Protein AF-A0A6B2DUY0-F1 (afdb_monomer)

Structure (mmCIF, N/CA/C/O backbone):
data_AF-A0A6B2DUY0-F1
#
_entry.id   AF-A0A6B2DUY0-F1
#
loop_
_atom_site.group_PDB
_atom_site.id
_atom_site.type_symbol
_atom_site.label_atom_id
_atom_site.label_alt_id
_atom_site.label_comp_id
_atom_site.label_asym_id
_atom_site.label_entity_id
_atom_site.label_seq_id
_atom_site.pdbx_PDB_ins_code
_atom_site.Cartn_x
_atom_site.Cartn_y
_atom_site.Cartn_z
_atom_site.occupancy
_atom_site.B_iso_or_equiv
_atom_site.auth_seq_id
_atom_site.auth_comp_id
_atom_site.auth_asym_id
_atom_site.auth_atom_id
_atom_site.pdbx_PD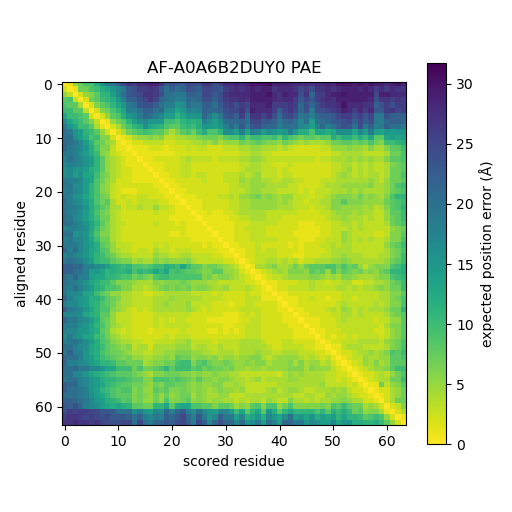B_model_num
ATOM 1 N N . MET A 1 1 ? -31.303 -6.543 32.291 1.00 43.53 1 MET A N 1
ATOM 2 C CA . MET A 1 1 ? -30.455 -5.724 31.399 1.00 43.53 1 MET A CA 1
ATOM 3 C C . MET A 1 1 ? -29.442 -6.663 30.759 1.00 43.53 1 MET A C 1
ATOM 5 O O . MET A 1 1 ? -28.435 -6.968 31.381 1.00 43.53 1 MET A O 1
ATOM 9 N N . SER A 1 2 ? -29.756 -7.224 29.590 1.00 52.12 2 SER A N 1
ATOM 10 C CA . SER A 1 2 ? -28.871 -8.165 28.891 1.00 52.12 2 SER A CA 1
ATOM 11 C C . SER A 1 2 ? -27.883 -7.363 28.053 1.00 52.12 2 SER A C 1
ATOM 13 O O . SER A 1 2 ? -28.240 -6.859 26.994 1.00 52.12 2 SER A O 1
ATOM 15 N N . GLN A 1 3 ? -26.669 -7.170 28.564 1.00 48.47 3 GLN A N 1
ATOM 16 C CA . GLN A 1 3 ? -25.589 -6.568 27.789 1.00 48.47 3 GLN A CA 1
ATOM 17 C C . GLN A 1 3 ? -24.952 -7.677 26.957 1.00 48.47 3 GLN A C 1
ATOM 19 O O . GLN A 1 3 ? -24.135 -8.451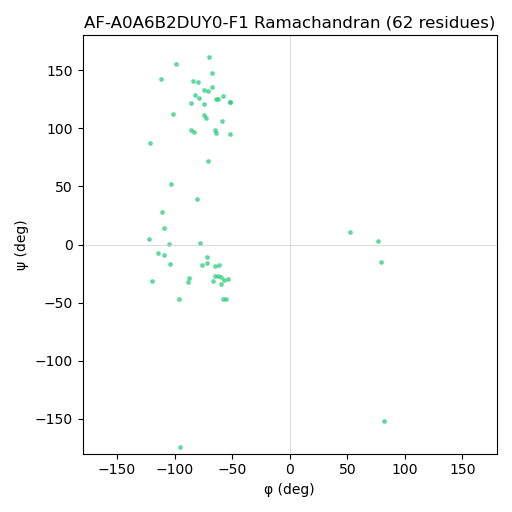 27.448 1.00 48.47 3 GLN A O 1
ATOM 24 N N . SER A 1 4 ? -25.378 -7.778 25.701 1.00 52.72 4 SER A N 1
ATOM 25 C CA . SER A 1 4 ? -24.650 -8.507 24.672 1.00 52.72 4 SER A CA 1
ATOM 26 C C . SER A 1 4 ? -23.316 -7.795 24.473 1.00 52.72 4 SER A C 1
ATOM 28 O O . SER A 1 4 ? -23.238 -6.797 23.761 1.00 52.72 4 SER A O 1
ATOM 30 N N . SER A 1 5 ? -2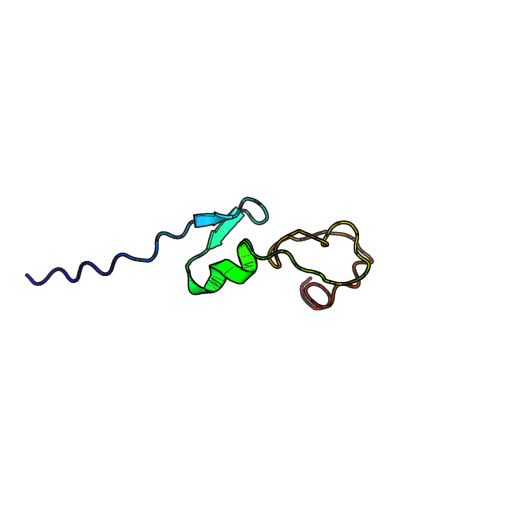2.265 -8.270 25.137 1.00 56.50 5 SER A N 1
ATOM 31 C CA . SER A 1 5 ? -20.890 -7.892 24.826 1.00 56.50 5 SER A CA 1
ATOM 32 C C . SER A 1 5 ? -20.514 -8.530 23.491 1.00 56.50 5 SER A C 1
ATOM 34 O O . SER A 1 5 ? -19.754 -9.489 23.430 1.00 56.50 5 SER A O 1
ATOM 36 N N . THR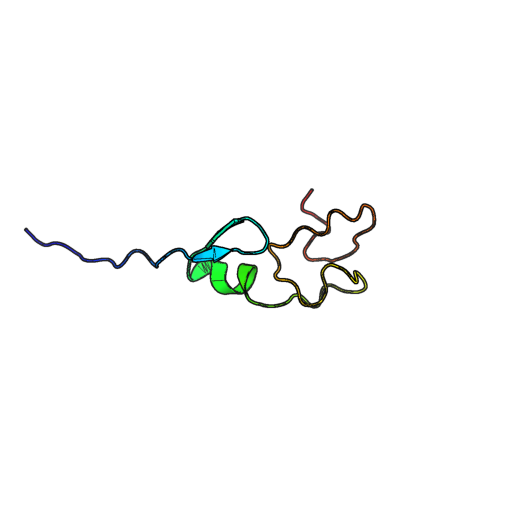 A 1 6 ? -21.074 -8.019 22.396 1.00 54.50 6 THR A N 1
ATOM 37 C CA . THR A 1 6 ? -20.420 -8.139 21.099 1.00 54.50 6 THR A CA 1
ATOM 38 C C . THR A 1 6 ? -19.145 -7.329 21.228 1.00 54.50 6 THR A C 1
ATOM 40 O O . THR A 1 6 ? -19.186 -6.100 21.168 1.00 54.50 6 THR A O 1
ATOM 43 N N . SER A 1 7 ? -18.032 -8.012 21.491 1.00 56.09 7 SER A N 1
ATOM 44 C CA . SER A 1 7 ? -16.696 -7.484 21.255 1.00 56.09 7 SER A CA 1
ATOM 45 C C . SER A 1 7 ? -16.685 -6.997 19.813 1.00 56.09 7 SER A C 1
ATOM 47 O O . SER A 1 7 ? -16.556 -7.799 18.887 1.00 56.09 7 SER A O 1
ATOM 49 N N . ALA A 1 8 ? -16.945 -5.703 19.610 1.00 60.44 8 ALA A N 1
ATOM 50 C CA . ALA A 1 8 ? -16.740 -5.085 18.319 1.00 60.44 8 ALA A CA 1
ATOM 51 C C . ALA A 1 8 ? -15.303 -5.451 17.945 1.00 60.44 8 ALA A C 1
ATOM 53 O O . ALA A 1 8 ? -14.420 -5.215 18.775 1.00 60.44 8 ALA A O 1
ATOM 54 N N . PRO A 1 9 ? -15.070 -6.114 16.801 1.00 62.78 9 PRO A N 1
ATOM 55 C CA . PRO A 1 9 ? -13.729 -6.533 16.455 1.00 62.78 9 PRO A CA 1
ATOM 56 C C . PRO A 1 9 ? -12.817 -5.318 16.557 1.00 62.78 9 PRO A C 1
ATOM 58 O O . PRO A 1 9 ? -13.118 -4.279 15.961 1.00 62.78 9 PRO A O 1
ATOM 61 N N . GLU A 1 10 ? -11.779 -5.420 17.387 1.00 70.44 10 GLU A N 1
ATOM 62 C CA . GLU A 1 10 ? -10.877 -4.306 17.640 1.00 70.44 10 GLU A CA 1
ATOM 63 C C . GLU A 1 10 ? -10.273 -3.886 16.305 1.00 70.44 10 GLU A C 1
ATOM 65 O O . GLU A 1 10 ? -9.476 -4.607 15.707 1.00 70.44 10 GLU A O 1
ATOM 70 N N . ARG A 1 11 ? -10.734 -2.746 15.779 1.00 83.38 11 ARG A N 1
ATOM 71 C CA . ARG A 1 11 ? -10.281 -2.276 14.476 1.00 83.38 11 ARG A CA 1
ATOM 72 C C . ARG A 1 11 ? -8.868 -1.734 14.634 1.00 83.38 11 ARG A C 1
ATOM 74 O O . ARG A 1 11 ? -8.674 -0.698 15.278 1.00 83.38 11 ARG A O 1
ATOM 81 N N . LEU A 1 12 ? -7.897 -2.428 14.054 1.00 87.06 12 LEU A N 1
ATOM 82 C CA . LEU A 1 12 ? -6.482 -2.091 14.155 1.00 87.06 12 LEU A CA 1
ATOM 83 C C . LEU A 1 12 ? -6.138 -0.956 13.184 1.00 87.06 12 LEU A C 1
ATOM 85 O O . LEU A 1 12 ? -6.629 -0.954 12.056 1.00 87.06 12 LEU A O 1
ATOM 89 N N . PRO A 1 13 ? -5.303 0.020 13.575 1.00 91.69 13 PRO A N 1
ATOM 90 C CA . PRO A 1 13 ? -4.839 1.045 12.649 1.00 91.69 13 PRO A CA 1
ATOM 91 C C . PRO A 1 13 ? -3.860 0.444 11.631 1.00 91.69 13 PRO A C 1
ATOM 93 O O . PRO A 1 13 ? -2.918 -0.266 11.989 1.00 91.69 13 PRO A O 1
ATOM 96 N N . CYS A 1 14 ? -4.056 0.742 10.351 1.00 92.25 14 CYS A N 1
ATOM 97 C CA . CYS A 1 14 ? -3.136 0.343 9.297 1.00 92.25 14 CYS A CA 1
ATOM 98 C C . CYS A 1 14 ? -1.953 1.308 9.204 1.00 92.25 14 CYS A C 1
ATOM 100 O O . CYS A 1 14 ? -2.138 2.510 9.039 1.00 92.25 14 CYS A O 1
ATOM 102 N N . LEU A 1 15 ? -0.730 0.776 9.209 1.00 90.38 15 LEU A N 1
ATOM 103 C CA . LEU A 1 15 ? 0.489 1.582 9.073 1.00 90.38 15 LEU A CA 1
ATOM 104 C C . LEU A 1 15 ? 0.698 2.145 7.657 1.00 90.38 15 LEU A C 1
ATOM 106 O O . LEU A 1 15 ? 1.514 3.042 7.478 1.00 90.38 15 LEU A O 1
ATOM 110 N N . TYR A 1 16 ? -0.013 1.616 6.657 1.00 90.25 16 TYR A N 1
ATOM 111 C CA . TYR A 1 16 ? 0.166 1.996 5.255 1.00 90.25 16 TYR A CA 1
ATOM 112 C C . TYR A 1 16 ? -0.824 3.061 4.788 1.00 90.25 16 TYR A C 1
ATOM 114 O O . TYR A 1 16 ? -0.407 4.030 4.163 1.00 90.25 16 TYR A O 1
ATOM 122 N N . CYS A 1 17 ? -2.115 2.899 5.089 1.00 90.31 17 CYS A N 1
ATOM 123 C CA . CYS A 1 17 ? -3.152 3.856 4.687 1.00 90.31 17 CYS A CA 1
ATOM 124 C C . CYS A 1 17 ? -3.729 4.678 5.849 1.00 90.31 17 CYS A C 1
ATOM 126 O O . CYS A 1 17 ? -4.495 5.601 5.605 1.00 90.31 17 CYS A O 1
ATOM 128 N N . GLY A 1 18 ? -3.403 4.355 7.105 1.00 90.19 18 GLY A N 1
ATOM 129 C CA . GLY A 1 18 ? -3.939 5.036 8.291 1.00 90.19 18 GLY A CA 1
ATOM 130 C C . GLY A 1 18 ? -5.349 4.601 8.710 1.00 90.19 18 GLY A C 1
ATOM 131 O O . GLY A 1 18 ? -5.749 4.858 9.845 1.00 90.19 18 GLY A O 1
ATOM 132 N N . GLU A 1 19 ? -6.083 3.900 7.844 1.00 90.75 19 GLU A N 1
ATOM 133 C CA . GLU A 1 19 ? -7.442 3.429 8.128 1.00 90.75 19 GLU A CA 1
ATOM 134 C C . GLU A 1 19 ? -7.465 2.348 9.213 1.00 90.75 19 GLU A C 1
ATOM 136 O O . GLU A 1 19 ? -6.554 1.520 9.318 1.00 90.75 19 GLU A O 1
ATOM 141 N N . ARG A 1 20 ? -8.543 2.319 10.002 1.00 91.19 20 ARG A N 1
ATOM 142 C CA . ARG A 1 20 ? -8.786 1.239 10.963 1.00 91.19 20 ARG A CA 1
ATOM 143 C C . ARG A 1 20 ? -9.493 0.070 10.280 1.00 91.19 20 ARG A C 1
ATOM 145 O O . ARG A 1 20 ? -10.603 0.249 9.789 1.00 91.19 20 ARG A O 1
ATOM 152 N N . TYR A 1 21 ? -8.896 -1.117 10.318 1.00 89.75 21 TYR A N 1
ATOM 153 C CA . TYR A 1 21 ? -9.418 -2.321 9.669 1.00 89.75 21 TYR A CA 1
ATOM 154 C C . TYR A 1 21 ? -9.869 -3.369 10.686 1.00 89.75 21 TYR A C 1
ATOM 156 O O . TYR A 1 21 ? -9.265 -3.527 11.747 1.00 89.75 21 TYR A O 1
ATOM 164 N N . GLY A 1 22 ? -10.967 -4.055 10.372 1.00 89.50 22 GLY A N 1
ATOM 165 C CA . GLY A 1 22 ? -11.479 -5.184 11.148 1.00 89.50 22 GLY A CA 1
ATOM 166 C C . GLY A 1 22 ? -11.002 -6.538 10.604 1.00 89.50 22 GLY A C 1
ATOM 167 O O . GLY A 1 22 ? -10.209 -6.579 9.665 1.00 89.50 22 GLY A O 1
ATOM 168 N N . PRO A 1 23 ? -11.503 -7.656 11.156 1.00 88.69 23 PRO A 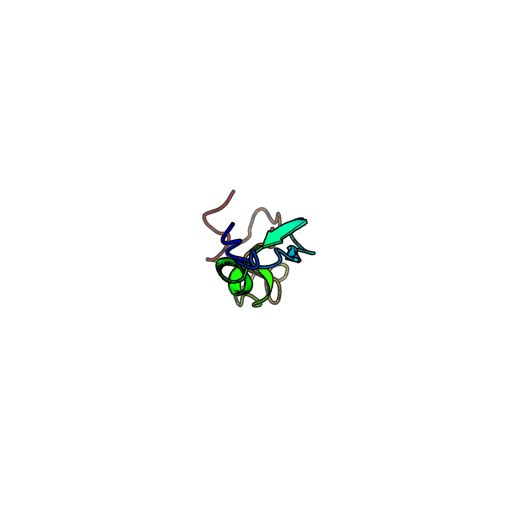N 1
ATOM 169 C CA . PRO A 1 23 ? -11.190 -9.008 10.701 1.00 88.69 23 PRO A CA 1
ATOM 170 C C . PRO A 1 23 ? -11.590 -9.239 9.241 1.00 88.69 23 PRO A C 1
ATOM 172 O O . PRO A 1 23 ? -10.869 -9.931 8.530 1.00 88.69 23 PRO A O 1
ATOM 175 N N . ASP A 1 24 ? -12.675 -8.615 8.777 1.00 88.25 24 ASP A N 1
ATOM 176 C CA . ASP A 1 24 ? -13.133 -8.711 7.385 1.00 88.25 24 ASP A CA 1
ATOM 177 C C . ASP A 1 24 ? -12.139 -8.083 6.392 1.00 88.25 24 ASP A C 1
ATOM 179 O O . ASP A 1 24 ? -12.030 -8.512 5.247 1.00 88.25 24 ASP A O 1
ATOM 183 N N . ASP A 1 25 ? -11.363 -7.100 6.852 1.00 89.94 25 ASP A N 1
ATOM 184 C CA . ASP A 1 25 ? -10.383 -6.362 6.056 1.00 89.94 25 ASP A CA 1
ATOM 185 C C . ASP A 1 25 ? -8.936 -6.781 6.361 1.00 89.94 25 ASP A C 1
ATOM 187 O O . ASP A 1 25 ? -8.001 -6.248 5.761 1.00 89.94 25 ASP A O 1
ATOM 191 N N . VAL A 1 26 ? -8.719 -7.738 7.274 1.00 90.38 26 VAL A N 1
ATOM 192 C CA . VAL A 1 26 ? -7.376 -8.096 7.761 1.00 90.38 26 VAL A CA 1
ATOM 193 C C . VAL A 1 26 ? -6.457 -8.456 6.595 1.00 90.38 26 VAL A C 1
ATOM 195 O O . VAL A 1 26 ? -5.384 -7.877 6.459 1.00 90.38 26 VAL A O 1
ATOM 198 N N . ALA A 1 27 ? -6.942 -9.290 5.671 1.00 90.62 27 ALA A N 1
ATOM 199 C CA . ALA A 1 27 ? -6.205 -9.720 4.490 1.00 90.62 27 ALA A CA 1
ATOM 200 C C . ALA A 1 27 ? -5.759 -8.527 3.634 1.00 90.62 27 ALA A C 1
ATOM 202 O O . ALA A 1 27 ? -4.587 -8.389 3.291 1.00 90.62 27 ALA A O 1
ATOM 203 N N . ARG A 1 28 ? -6.669 -7.580 3.380 1.00 90.38 28 ARG A N 1
ATOM 204 C CA . ARG A 1 28 ? -6.393 -6.384 2.574 1.00 90.38 28 ARG A CA 1
ATOM 205 C C . ARG A 1 28 ? -5.320 -5.482 3.194 1.00 90.38 28 ARG A C 1
ATOM 207 O O . ARG A 1 28 ? -4.657 -4.747 2.461 1.00 90.38 28 ARG A O 1
ATOM 214 N N . HIS A 1 29 ? -5.165 -5.521 4.517 1.00 93.00 29 HIS A N 1
ATOM 215 C CA . HIS A 1 29 ? -4.262 -4.659 5.280 1.00 93.00 29 HIS A CA 1
ATOM 216 C C . HIS A 1 29 ? -2.977 -5.352 5.762 1.00 93.00 29 HIS A C 1
ATOM 218 O O . HIS A 1 29 ? -2.019 -4.650 6.100 1.00 93.00 29 HIS A O 1
ATOM 224 N N . THR A 1 30 ? -2.922 -6.687 5.777 1.00 91.31 30 THR A N 1
ATOM 225 C CA . THR A 1 30 ? -1.759 -7.452 6.257 1.00 91.31 30 THR A CA 1
ATOM 226 C C . THR A 1 30 ? -1.139 -8.359 5.207 1.00 91.31 30 THR A C 1
ATOM 228 O O . THR A 1 30 ? 0.069 -8.584 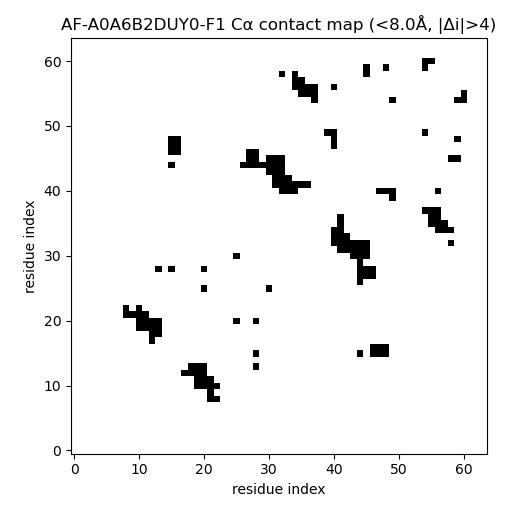5.262 1.00 91.31 30 THR A O 1
ATOM 231 N N . GLU A 1 31 ? -1.922 -8.896 4.268 1.00 92.19 31 GLU A N 1
ATOM 232 C CA . GLU A 1 31 ? -1.381 -9.824 3.279 1.00 92.19 31 GLU A CA 1
ATOM 233 C C . GLU A 1 31 ? -0.644 -9.071 2.171 1.00 92.19 31 GLU A C 1
ATOM 235 O O . GLU A 1 31 ? -1.210 -8.165 1.550 1.00 92.19 31 GLU A O 1
ATOM 240 N N . PRO A 1 32 ? 0.626 -9.425 1.910 1.00 90.12 32 PRO A N 1
ATOM 241 C CA . PRO A 1 32 ? 1.401 -8.790 0.864 1.00 90.12 32 PRO A CA 1
ATOM 242 C C . PRO A 1 32 ? 0.830 -9.136 -0.508 1.00 90.12 32 PRO A C 1
ATOM 244 O O . PRO A 1 32 ? 0.576 -10.299 -0.820 1.00 90.12 32 PRO A O 1
ATOM 247 N N . VAL A 1 33 ? 0.708 -8.131 -1.371 1.00 86.81 33 VAL A N 1
ATOM 248 C CA . VAL A 1 33 ? 0.333 -8.351 -2.763 1.00 86.81 33 VAL A CA 1
ATOM 249 C C . VAL A 1 33 ? 1.554 -8.713 -3.600 1.00 86.81 33 VAL A C 1
ATOM 251 O O . VAL A 1 33 ? 2.637 -8.134 -3.474 1.00 86.81 33 VAL A O 1
ATOM 254 N N . ALA A 1 34 ? 1.349 -9.658 -4.512 1.00 82.50 34 ALA A N 1
ATOM 255 C CA . ALA A 1 34 ? 2.288 -10.016 -5.569 1.00 82.50 34 ALA A CA 1
ATOM 256 C C . ALA A 1 34 ? 1.821 -9.412 -6.905 1.00 82.50 34 ALA A C 1
ATOM 258 O O . ALA A 1 34 ? 1.639 -10.117 -7.893 1.00 82.50 34 ALA A O 1
ATOM 259 N N . CYS A 1 35 ? 1.546 -8.104 -6.929 1.00 74.81 35 CYS A N 1
ATOM 260 C CA . CYS A 1 35 ? 0.783 -7.470 -8.010 1.00 74.81 35 CYS A CA 1
ATOM 261 C C . CYS A 1 35 ? 1.586 -7.142 -9.290 1.00 74.81 35 CYS A C 1
ATOM 263 O O . CYS A 1 35 ? 1.361 -6.130 -9.939 1.00 74.81 35 CYS A O 1
ATOM 265 N N . GLY A 1 36 ? 2.504 -8.006 -9.718 1.00 75.50 36 GLY A N 1
ATOM 266 C CA . GLY A 1 36 ? 3.265 -7.793 -10.955 1.00 75.50 36 GLY A CA 1
ATOM 267 C C . GLY A 1 36 ? 4.466 -6.845 -10.779 1.00 75.50 36 GLY A C 1
ATOM 268 O O . GLY A 1 36 ? 5.056 -6.806 -9.701 1.00 75.50 36 GLY A O 1
ATOM 269 N N . PRO A 1 37 ? 4.897 -6.10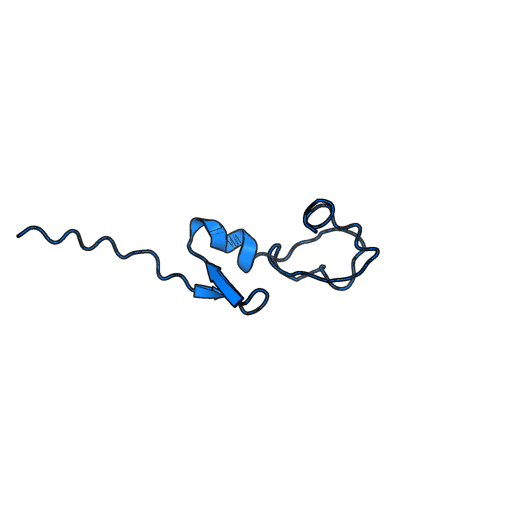8 -11.822 1.00 81.19 37 PRO A N 1
ATOM 270 C CA . PRO A 1 37 ? 6.239 -5.510 -11.890 1.00 81.19 37 PRO A CA 1
ATOM 271 C C . PRO A 1 37 ? 6.435 -4.228 -11.060 1.00 81.19 37 PRO A C 1
ATOM 273 O O . PRO A 1 37 ? 7.512 -3.634 -11.099 1.00 81.19 37 PRO A O 1
ATOM 276 N N . CYS A 1 38 ? 5.425 -3.761 -10.320 1.00 85.00 38 CYS A N 1
ATOM 277 C CA . CYS A 1 38 ? 5.570 -2.560 -9.502 1.00 85.00 38 CYS A CA 1
ATOM 278 C C . CYS A 1 38 ? 6.446 -2.835 -8.269 1.00 85.00 38 CYS A C 1
ATOM 280 O O . CYS A 1 38 ? 6.006 -3.463 -7.303 1.00 85.00 38 CYS A O 1
ATOM 282 N N . ILE A 1 39 ? 7.666 -2.293 -8.268 1.00 83.50 39 ILE A N 1
ATOM 283 C CA . ILE A 1 39 ? 8.634 -2.457 -7.169 1.00 83.50 39 ILE A CA 1
ATOM 284 C C . ILE A 1 39 ? 8.187 -1.814 -5.848 1.00 83.50 39 ILE A C 1
ATOM 286 O O . ILE A 1 39 ? 8.723 -2.143 -4.796 1.00 83.50 39 ILE A O 1
ATOM 290 N N . THR A 1 40 ? 7.224 -0.889 -5.887 1.00 87.38 40 THR A N 1
ATOM 291 C CA . THR A 1 40 ? 6.718 -0.209 -4.686 1.00 87.38 40 THR A CA 1
ATOM 292 C C . THR A 1 40 ? 5.569 -0.980 -4.042 1.00 87.38 40 THR A C 1
ATOM 294 O O . THR A 1 40 ? 5.434 -0.951 -2.823 1.00 87.38 40 THR A O 1
ATOM 297 N N . CYS A 1 41 ? 4.747 -1.675 -4.835 1.00 87.06 41 CYS A N 1
ATOM 298 C CA . CYS A 1 41 ? 3.602 -2.426 -4.319 1.00 87.06 41 CYS A CA 1
ATOM 299 C C . CYS A 1 41 ? 3.960 -3.850 -3.888 1.00 87.06 41 CYS A C 1
ATOM 301 O O . CYS A 1 41 ? 3.291 -4.401 -3.017 1.00 87.06 41 CYS A O 1
ATOM 303 N N . VAL A 1 42 ? 4.981 -4.465 -4.495 1.00 86.50 42 VAL A N 1
ATOM 304 C CA . VAL A 1 42 ? 5.370 -5.839 -4.157 1.00 86.50 42 VAL A CA 1
ATOM 305 C C . VAL A 1 42 ? 5.723 -5.950 -2.671 1.00 86.50 42 VAL A C 1
ATOM 307 O O . VAL A 1 42 ? 6.503 -5.162 -2.132 1.00 86.50 42 VAL A O 1
ATOM 310 N N . GLY A 1 43 ? 5.109 -6.908 -1.978 1.00 87.50 43 GLY A N 1
ATOM 311 C CA . GLY A 1 43 ? 5.333 -7.095 -0.541 1.00 87.50 43 GLY A CA 1
ATOM 312 C C . GLY A 1 43 ? 4.623 -6.075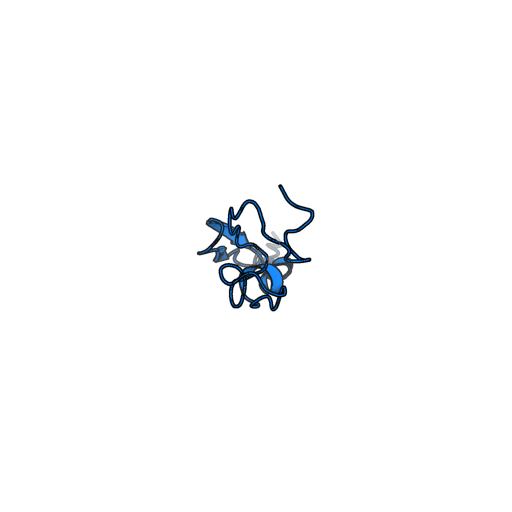 0.360 1.00 87.50 43 GLY A C 1
ATOM 313 O O . GLY A 1 43 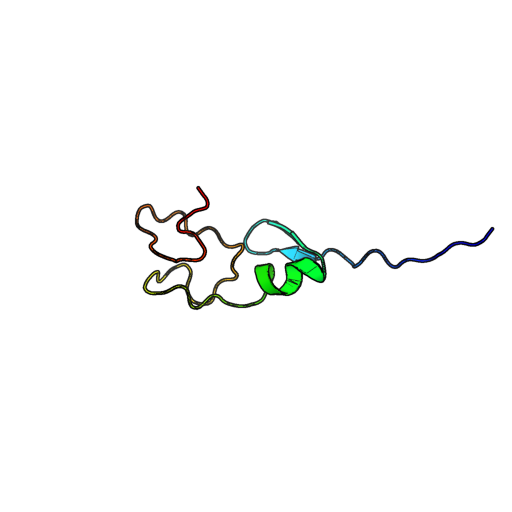? 4.798 -6.120 1.579 1.00 87.50 43 GLY A O 1
ATOM 314 N N . LYS A 1 44 ? 3.830 -5.155 -0.202 1.00 90.81 44 LYS A N 1
ATOM 315 C CA . LYS A 1 44 ? 2.941 -4.253 0.547 1.00 90.81 44 LYS A CA 1
ATOM 316 C C . LYS A 1 44 ? 1.514 -4.793 0.539 1.00 90.81 44 LYS A C 1
ATOM 318 O O . LYS A 1 44 ? 1.175 -5.562 -0.352 1.00 90.81 44 LYS A O 1
ATOM 323 N N . PRO A 1 45 ? 0.674 -4.435 1.518 1.00 92.62 45 PRO A N 1
ATOM 324 C CA . PRO A 1 45 ? -0.717 -4.856 1.507 1.00 92.62 45 PRO A CA 1
ATOM 325 C C . PRO A 1 45 ? -1.517 -4.155 0.413 1.00 92.62 45 PRO A C 1
ATOM 327 O O . PRO A 1 45 ? -1.130 -3.097 -0.085 1.00 92.62 45 PRO A O 1
ATOM 330 N N . ALA A 1 46 ? -2.667 -4.728 0.064 1.00 89.62 46 ALA A N 1
ATOM 331 C CA . ALA A 1 46 ? -3.530 -4.208 -0.994 1.00 89.62 46 ALA A CA 1
ATOM 332 C C . ALA A 1 46 ? -4.010 -2.770 -0.728 1.00 89.62 46 ALA A C 1
ATOM 334 O O . ALA A 1 46 ? -4.230 -2.013 -1.670 1.00 89.62 46 ALA A O 1
ATOM 335 N N . CYS A 1 47 ? -4.123 -2.367 0.541 1.00 90.44 47 CYS A N 1
ATOM 336 C CA . CYS A 1 47 ? -4.491 -1.005 0.928 1.00 90.44 47 CYS A CA 1
ATOM 337 C C . CYS A 1 47 ? -3.394 0.056 0.694 1.00 90.44 47 CYS A C 1
ATOM 339 O O . CYS A 1 47 ? -3.668 1.240 0.875 1.00 90.44 47 CYS A O 1
ATOM 341 N N . PHE A 1 48 ? -2.153 -0.333 0.378 1.00 89.69 48 PHE A N 1
ATOM 342 C CA . PHE A 1 48 ? -1.054 0.608 0.151 1.00 89.69 48 PHE A CA 1
ATOM 343 C C . PHE A 1 48 ? -1.198 1.320 -1.198 1.00 89.69 48 PHE A C 1
ATOM 345 O O . PHE A 1 48 ? -1.379 0.677 -2.226 1.00 89.69 48 PHE A O 1
ATOM 352 N N . GLU A 1 49 ? -1.033 2.641 -1.206 1.00 84.94 49 GLU A N 1
ATOM 353 C CA . GLU A 1 49 ? -1.077 3.461 -2.415 1.00 84.94 49 GLU A CA 1
ATOM 354 C C . GLU A 1 49 ? 0.348 3.821 -2.856 1.00 84.94 49 GLU A C 1
ATOM 356 O O . GLU A 1 49 ? 1.056 4.572 -2.186 1.00 84.94 49 GLU A O 1
ATOM 361 N N . CYS A 1 50 ? 0.790 3.292 -3.998 1.00 85.69 50 CYS A N 1
ATOM 362 C CA . CYS A 1 50 ? 2.148 3.539 -4.490 1.00 85.69 50 CYS A CA 1
ATOM 363 C C . CYS A 1 50 ? 2.356 4.921 -5.119 1.00 85.69 50 CYS A C 1
ATOM 365 O O . CYS A 1 50 ? 3.507 5.319 -5.295 1.00 85.69 50 CYS A O 1
ATOM 367 N N . ARG A 1 51 ? 1.277 5.627 -5.497 1.00 84.31 51 ARG A N 1
ATOM 368 C CA . ARG A 1 51 ? 1.282 6.932 -6.198 1.00 84.31 51 ARG A CA 1
ATOM 369 C C . ARG A 1 51 ? 2.134 7.000 -7.469 1.00 84.31 51 ARG A C 1
ATOM 371 O O . ARG A 1 51 ? 2.355 8.077 -8.020 1.00 84.31 51 ARG A O 1
ATOM 378 N N . LEU A 1 52 ? 2.613 5.862 -7.959 1.00 84.31 52 LEU A N 1
ATOM 379 C CA . LEU A 1 52 ? 3.352 5.795 -9.203 1.00 84.31 52 LEU A CA 1
ATOM 380 C C . LEU A 1 52 ? 2.373 5.949 -10.359 1.00 84.31 52 LEU A C 1
ATOM 382 O O . LEU A 1 52 ? 1.488 5.117 -10.545 1.00 84.31 52 LEU A O 1
ATOM 386 N N . MET A 1 53 ? 2.594 6.982 -11.173 1.00 80.88 53 MET A N 1
ATOM 387 C CA . MET A 1 53 ? 1.781 7.291 -12.354 1.00 80.88 53 MET A CA 1
ATOM 388 C C . MET A 1 53 ? 1.642 6.098 -13.316 1.00 80.88 53 MET A C 1
ATOM 390 O O . MET A 1 53 ? 0.630 5.963 -13.992 1.00 80.88 53 MET A O 1
ATOM 394 N N . TYR A 1 54 ? 2.651 5.223 -13.358 1.00 76.44 54 TYR A N 1
ATOM 395 C CA . TYR A 1 54 ? 2.716 4.068 -14.256 1.00 76.44 54 TYR A CA 1
ATOM 396 C C . TYR A 1 54 ? 2.588 2.729 -13.518 1.00 76.44 54 TYR A C 1
ATOM 398 O O . TYR A 1 54 ? 3.140 1.720 -13.959 1.00 76.44 54 TYR A O 1
ATOM 406 N N . CYS A 1 55 ? 1.898 2.697 -12.373 1.00 82.56 55 CYS A N 1
ATOM 407 C CA . CYS A 1 55 ? 1.604 1.435 -11.706 1.00 82.56 55 CYS A CA 1
ATOM 408 C C . CYS A 1 55 ? 0.701 0.561 -12.591 1.00 82.56 55 CYS A C 1
ATOM 410 O O . CYS A 1 55 ? -0.376 0.977 -13.008 1.00 82.56 55 CYS A O 1
ATOM 412 N N . VAL A 1 56 ? 1.135 -0.672 -12.859 1.00 79.88 56 VAL A N 1
ATOM 413 C CA . VAL A 1 56 ? 0.365 -1.669 -13.622 1.00 79.88 56 VAL A CA 1
ATOM 414 C C . VAL A 1 56 ? -0.151 -2.810 -12.741 1.00 79.88 56 VAL A C 1
ATOM 416 O O . VAL A 1 56 ? -0.562 -3.837 -13.267 1.00 79.88 56 VAL A O 1
ATOM 419 N N . CYS A 1 57 ? -0.130 -2.649 -11.413 1.00 83.31 57 CYS A N 1
ATOM 420 C CA . CYS A 1 57 ? -0.659 -3.655 -10.493 1.00 83.31 57 CYS A CA 1
ATOM 421 C C . CYS A 1 57 ? -2.153 -3.862 -10.704 1.00 83.31 57 CYS A C 1
ATOM 423 O O . CYS A 1 57 ? -2.910 -2.913 -10.537 1.00 83.31 57 CYS A O 1
ATOM 425 N N . ASP A 1 58 ? -2.595 -5.099 -10.935 1.00 78.00 58 ASP A N 1
ATOM 426 C CA . ASP A 1 58 ? -4.025 -5.416 -11.086 1.00 78.00 58 ASP A CA 1
ATOM 427 C C . ASP A 1 58 ? -4.859 -4.983 -9.867 1.00 78.00 58 ASP A C 1
ATOM 429 O O . ASP A 1 58 ? -6.004 -4.565 -10.007 1.00 78.00 58 ASP A O 1
ATOM 433 N N . VAL A 1 59 ? -4.245 -4.987 -8.678 1.00 80.62 59 VAL A N 1
ATOM 434 C CA . VAL A 1 59 ? -4.838 -4.524 -7.411 1.00 80.62 59 VAL A CA 1
ATOM 435 C C . VAL A 1 59 ? -5.103 -3.009 -7.392 1.00 80.62 59 VAL A C 1
ATOM 437 O O . VAL A 1 59 ? -6.047 -2.561 -6.749 1.00 80.62 59 VAL A O 1
ATOM 440 N N . HIS A 1 60 ? -4.291 -2.209 -8.091 1.00 75.56 60 HIS A N 1
ATOM 441 C CA . HIS A 1 60 ? -4.337 -0.735 -8.058 1.00 75.56 60 HIS A CA 1
ATOM 442 C C . HIS A 1 60 ? -4.737 -0.101 -9.393 1.00 75.56 60 HIS A C 1
ATOM 444 O O . HIS A 1 60 ? -4.991 1.096 -9.457 1.00 75.56 60 HIS A O 1
ATOM 450 N N . ARG A 1 61 ? -4.843 -0.899 -10.458 1.00 68.62 61 ARG A N 1
ATOM 451 C CA . ARG A 1 61 ? -5.135 -0.469 -11.832 1.00 68.62 61 ARG A CA 1
ATOM 452 C C . ARG A 1 61 ? -6.493 0.230 -11.997 1.00 68.62 61 ARG A C 1
ATOM 454 O O . ARG A 1 61 ? -6.692 0.908 -12.999 1.00 68.62 61 ARG A O 1
ATOM 461 N N . TYR A 1 62 ? -7.407 0.082 -11.035 1.00 56.41 62 TYR A N 1
ATOM 462 C CA . TYR A 1 62 ? -8.770 0.629 -11.091 1.00 56.41 62 TYR A CA 1
ATOM 463 C C . TYR A 1 62 ? -9.134 1.568 -9.929 1.00 56.41 62 TYR A C 1
ATOM 465 O O . TYR A 1 62 ? -10.282 1.996 -9.848 1.00 56.41 62 TYR A O 1
ATOM 473 N N . GLY A 1 63 ? -8.190 1.894 -9.042 1.00 53.78 63 GLY A N 1
ATOM 474 C CA . GLY A 1 63 ? -8.420 2.783 -7.899 1.00 53.78 63 GLY A CA 1
ATOM 475 C C . GLY A 1 63 ? -7.491 3.988 -7.950 1.00 53.78 63 GLY A C 1
ATOM 476 O O . GLY A 1 63 ? -6.397 3.929 -7.395 1.00 53.78 63 GLY A O 1
ATOM 477 N N . GLY A 1 64 ? -7.923 5.036 -8.651 1.00 45.22 64 GLY A N 1
ATOM 478 C CA . GLY A 1 64 ? -7.384 6.393 -8.545 1.00 45.22 64 GLY A CA 1
ATOM 479 C C . GLY A 1 64 ? -8.342 7.277 -7.767 1.00 45.22 64 GLY A C 1
ATOM 480 O O . GLY A 1 64 ? -9.565 7.021 -7.867 1.00 45.22 64 GLY A O 1
#

Foldseek 3Di:
DDPPPPVPFQFCQAPAQRDGHGPVCCQQRPPQDPQPDPPQRGGGGLNHDSPDPPDPGPSCPPPD

Nearest PDB structures (foldseek):
  3zkb-assembly5_B  TM=2.337E-01  e=7.787E+00  Mycobacterium tuberculosis

Secondary structure (DSSP, 8-state):
-----------EEPTTT--EE-GGGHHHHHSBP--SS-TTTTTSBTT-----TT---TTTTT--

Solvent-accessible surface area (backbone atoms only — not comparable to full-atom values): 4150 Å² total; per-residue (Å²): 136,87,78,79,80,70,74,68,65,77,53,45,71,34,92,72,67,64,51,67,37,36,78,94,39,40,58,44,65,66,41,55,31,83,39,64,89,36,82,74,47,45,72,30,26,66,59,48,80,72,85,53,94,81,55,74,19,77,86,54,63,84,67,129

Mean predicted aligned error: 8.14 Å

pLDDT: mean 79.85, std 13.89, range [43.53, 93.0]

Sequence (64 aa):
MSQSSTSAPERLPCLYCGERYGPDDVARHTEPVACGPCITCVGKPACFECRLMYCVCDVHRYGG

Radius of gyration: 15.39 Å; Cα contacts (8 Å, |Δi|>4): 82; chains: 1; bounding box: 39×17×46 Å